Protein AF-A0A5C8C311-F1 (afdb_monomer_lite)

Secondary structure (DSSP, 8-state):
-EEEEE-S-IIIIIHHHHHHHHHTT--EEEEESSHHHHHHHHTTS-BSEEEE-SSB-SSTTSPPBHHHHHHHHHHHHHSTTSBS---

Structure (mmCIF, N/CA/C/O backbone):
data_AF-A0A5C8C311-F1
#
_entry.id   AF-A0A5C8C311-F1
#
loop_
_atom_site.group_PDB
_atom_site.id
_atom_site.type_symbol
_atom_site.label_atom_id
_atom_site.label_alt_id
_atom_site.label_comp_id
_atom_site.label_asym_id
_atom_site.label_entity_id
_atom_site.label_seq_id
_atom_site.pdbx_PDB_ins_code
_atom_site.Cartn_x
_atom_site.Cartn_y
_atom_site.Cartn_z
_atom_site.occupancy
_atom_site.B_iso_or_equiv
_atom_site.auth_seq_id
_atom_site.auth_comp_id
_atom_site.auth_asym_id
_atom_site.auth_atom_id
_atom_site.pdbx_PDB_model_num
ATOM 1 N N . MET A 1 1 ? -10.059 2.615 11.890 1.00 87.94 1 MET A N 1
ATOM 2 C CA . MET A 1 1 ? -8.982 3.129 11.035 1.00 87.94 1 MET A CA 1
ATOM 3 C C . MET A 1 1 ? -8.617 1.980 10.114 1.00 87.94 1 MET A C 1
ATOM 5 O O . MET A 1 1 ? -8.667 0.848 10.573 1.00 87.94 1 MET A O 1
ATOM 9 N N . LYS A 1 2 ? -8.440 2.232 8.818 1.00 94.31 2 LYS A N 1
ATOM 10 C CA . LYS A 1 2 ? -8.037 1.222 7.840 1.00 94.31 2 LYS A CA 1
ATOM 11 C C . LYS A 1 2 ? -6.640 1.553 7.338 1.00 94.31 2 LYS A C 1
ATOM 13 O O . LYS A 1 2 ? -6.431 2.606 6.731 1.00 94.31 2 LYS A O 1
ATOM 18 N N . THR A 1 3 ? -5.701 0.645 7.563 1.00 96.25 3 THR A N 1
ATOM 19 C CA . THR A 1 3 ? -4.281 0.843 7.268 1.00 96.25 3 THR A CA 1
ATOM 20 C C . THR A 1 3 ? -3.850 0.015 6.060 1.00 96.25 3 THR A C 1
ATOM 22 O O . THR A 1 3 ? -4.103 -1.187 5.998 1.00 96.25 3 THR A O 1
ATOM 25 N N . LEU A 1 4 ? -3.170 0.644 5.101 1.00 97.31 4 LEU A N 1
ATOM 26 C CA . LEU A 1 4 ? -2.490 -0.029 3.995 1.00 97.31 4 LEU A CA 1
ATOM 27 C C . LEU A 1 4 ? -0.986 -0.067 4.268 1.00 97.31 4 LEU A C 1
ATOM 29 O O . LEU A 1 4 ? -0.380 0.973 4.509 1.00 97.31 4 LEU A O 1
ATOM 33 N N . ILE A 1 5 ? -0.382 -1.248 4.193 1.00 97.31 5 ILE A N 1
ATOM 34 C CA . ILE A 1 5 ? 1.069 -1.444 4.254 1.00 97.31 5 ILE A CA 1
ATOM 35 C C . ILE A 1 5 ? 1.544 -1.927 2.883 1.00 97.31 5 ILE A C 1
ATOM 37 O O . ILE A 1 5 ? 0.992 -2.888 2.341 1.00 97.31 5 ILE A O 1
ATOM 41 N N . VAL A 1 6 ? 2.563 -1.269 2.338 1.00 97.19 6 VAL A N 1
ATOM 42 C CA . VAL A 1 6 ? 3.169 -1.589 1.043 1.00 97.19 6 VAL A CA 1
ATOM 43 C C . VAL A 1 6 ? 4.650 -1.883 1.251 1.00 97.19 6 VAL A C 1
ATOM 45 O O . VAL A 1 6 ? 5.437 -0.966 1.473 1.00 97.19 6 VAL A O 1
ATOM 48 N N . ASP A 1 7 ? 5.004 -3.163 1.218 1.00 96.62 7 ASP A N 1
ATOM 49 C CA . ASP A 1 7 ? 6.362 -3.669 1.449 1.00 96.62 7 ASP A CA 1
ATOM 50 C C . ASP A 1 7 ? 6.475 -5.045 0.767 1.00 96.62 7 ASP A C 1
ATOM 52 O O . ASP A 1 7 ? 5.609 -5.909 0.949 1.00 96.62 7 ASP A O 1
ATOM 56 N N . ASP A 1 8 ? 7.497 -5.240 -0.067 1.00 93.94 8 ASP A N 1
ATOM 57 C CA . ASP A 1 8 ? 7.719 -6.489 -0.803 1.00 93.94 8 ASP A CA 1
ATOM 58 C C . ASP A 1 8 ? 8.319 -7.600 0.074 1.00 93.94 8 ASP A C 1
ATOM 60 O O . ASP A 1 8 ? 8.203 -8.786 -0.248 1.00 93.94 8 ASP A O 1
ATOM 64 N N . GLN A 1 9 ? 8.864 -7.251 1.241 1.00 89.06 9 GLN A N 1
ATOM 65 C CA . GLN A 1 9 ? 9.400 -8.175 2.238 1.00 89.06 9 GLN A CA 1
ATOM 66 C C . GLN A 1 9 ? 8.313 -8.598 3.240 1.00 89.06 9 GLN A C 1
ATOM 68 O O . GLN A 1 9 ? 8.364 -8.303 4.441 1.00 89.06 9 GLN A O 1
ATOM 73 N N . TYR A 1 10 ? 7.316 -9.329 2.728 1.00 76.81 10 TYR A N 1
ATOM 74 C CA . TYR A 1 10 ? 6.090 -9.688 3.452 1.00 76.81 10 TYR A CA 1
ATOM 75 C C . TYR A 1 10 ? 6.332 -10.416 4.787 1.00 76.81 10 TYR A C 1
ATOM 77 O O . TYR A 1 10 ? 5.703 -10.096 5.797 1.00 76.81 10 TYR A O 1
ATOM 85 N N . GLU A 1 11 ? 7.231 -11.404 4.803 1.00 79.62 11 GLU A N 1
ATOM 86 C CA . GLU A 1 11 ? 7.493 -12.250 5.978 1.00 79.62 11 GLU A CA 1
ATOM 87 C C . GLU A 1 11 ? 8.331 -11.555 7.060 1.00 79.62 11 GLU A C 1
ATOM 89 O O . GLU A 1 11 ? 8.231 -11.920 8.231 1.00 79.62 11 GLU A O 1
ATOM 94 N N . ASP A 1 12 ? 9.094 -10.525 6.689 1.00 82.50 12 ASP A N 1
ATOM 95 C CA . ASP A 1 12 ? 10.051 -9.881 7.583 1.00 82.50 12 ASP A CA 1
ATOM 96 C C . ASP A 1 12 ? 9.463 -8.606 8.192 1.00 82.50 12 ASP A C 1
ATOM 98 O O . ASP A 1 12 ? 9.066 -8.568 9.356 1.00 82.50 12 ASP A O 1
ATOM 102 N N . LYS A 1 13 ? 9.383 -7.533 7.406 1.00 90.00 13 LYS A N 1
ATOM 103 C CA . LYS A 1 13 ? 9.058 -6.197 7.920 1.00 90.00 13 LYS A CA 1
ATOM 104 C C . LYS A 1 13 ? 7.556 -5.985 8.010 1.00 90.00 13 LYS A C 1
ATOM 106 O O . LYS A 1 13 ? 7.054 -5.568 9.058 1.00 90.00 13 LYS A O 1
ATOM 111 N N . ALA A 1 14 ? 6.829 -6.339 6.952 1.00 89.12 14 ALA A N 1
ATOM 112 C CA . ALA A 1 14 ? 5.401 -6.059 6.846 1.00 89.12 14 ALA A CA 1
ATOM 113 C C . ALA A 1 14 ? 4.590 -6.732 7.970 1.00 89.12 14 ALA A C 1
ATOM 115 O O . ALA A 1 14 ? 3.761 -6.087 8.618 1.00 89.12 14 ALA A O 1
ATOM 116 N N . LYS A 1 15 ? 4.873 -8.008 8.276 1.00 89.31 15 LYS A N 1
ATOM 117 C CA . LYS A 1 15 ? 4.224 -8.732 9.385 1.00 89.31 15 LYS A CA 1
ATOM 118 C C . LYS A 1 15 ? 4.582 -8.186 10.764 1.00 89.31 15 LYS A C 1
ATOM 120 O O . LYS A 1 15 ? 3.710 -8.148 11.633 1.00 89.31 15 LYS A O 1
ATOM 125 N N . ILE A 1 16 ? 5.824 -7.750 10.985 1.00 94.00 16 ILE A N 1
ATOM 126 C CA . ILE A 1 16 ? 6.222 -7.136 12.262 1.00 94.00 16 ILE A CA 1
ATOM 127 C C . ILE A 1 16 ? 5.450 -5.833 12.475 1.00 94.00 16 ILE A C 1
ATOM 129 O O . ILE A 1 16 ? 4.863 -5.645 13.542 1.00 94.00 16 ILE A O 1
ATOM 133 N N . ILE A 1 17 ? 5.385 -4.974 11.454 1.00 94.31 17 ILE A N 1
ATOM 134 C CA . ILE A 1 17 ? 4.618 -3.722 11.501 1.00 94.31 17 ILE A CA 1
ATOM 135 C C . ILE A 1 17 ? 3.144 -4.024 11.789 1.00 94.31 17 ILE A C 1
ATOM 137 O O . ILE A 1 17 ? 2.576 -3.468 12.730 1.00 94.31 17 ILE A O 1
ATOM 141 N N . ALA A 1 18 ? 2.541 -4.964 11.056 1.00 93.38 18 ALA A N 1
ATOM 142 C CA . ALA A 1 18 ? 1.155 -5.364 11.279 1.00 93.38 18 ALA A CA 1
ATOM 143 C C . ALA A 1 18 ? 0.923 -5.915 12.698 1.00 93.38 18 ALA A C 1
ATOM 145 O O . ALA A 1 18 ? -0.083 -5.604 13.331 1.00 93.38 18 ALA A O 1
ATOM 146 N N . SER A 1 19 ? 1.853 -6.703 13.245 1.00 93.25 19 SER A N 1
ATOM 147 C CA . SER A 1 19 ? 1.778 -7.190 14.629 1.00 93.25 19 SER A CA 1
ATOM 148 C C . SER A 1 19 ? 1.846 -6.044 15.645 1.00 93.25 19 SER A C 1
ATOM 150 O O . SER A 1 19 ? 1.140 -6.078 16.652 1.00 93.25 19 SER A O 1
ATOM 152 N N . VAL A 1 20 ? 2.693 -5.037 15.421 1.00 95.00 20 VAL A N 1
ATOM 153 C CA . VAL A 1 20 ? 2.779 -3.858 16.298 1.00 95.00 20 VAL A CA 1
ATOM 154 C C . VAL A 1 20 ? 1.477 -3.058 16.256 1.00 95.00 20 VAL A C 1
ATOM 156 O O . VAL A 1 20 ? 0.946 -2.733 17.316 1.00 95.00 20 VAL A O 1
ATOM 159 N N . LEU A 1 21 ? 0.926 -2.816 15.064 1.00 94.62 21 LEU A N 1
ATOM 160 C CA . LEU A 1 21 ? -0.364 -2.142 14.882 1.00 94.62 21 LEU A CA 1
ATOM 161 C C . LEU A 1 21 ? -1.508 -2.889 15.590 1.00 94.62 21 LEU A C 1
ATOM 163 O O . LEU A 1 21 ? -2.250 -2.294 16.371 1.00 94.62 21 LEU A O 1
ATOM 167 N N . ASN A 1 22 ? -1.567 -4.214 15.438 1.00 94.12 22 ASN A N 1
ATOM 168 C CA . ASN A 1 22 ? -2.538 -5.050 16.150 1.00 94.12 22 ASN A CA 1
ATOM 169 C C . ASN A 1 22 ? -2.430 -4.915 17.674 1.00 94.12 22 ASN A C 1
ATOM 171 O O . ASN A 1 22 ? -3.443 -4.846 18.367 1.00 94.12 22 ASN A O 1
ATOM 175 N N . ARG A 1 23 ? -1.211 -4.830 18.222 1.00 95.38 23 ARG A N 1
ATOM 176 C CA . ARG A 1 23 ? -0.994 -4.669 19.672 1.00 95.38 23 ARG A CA 1
ATOM 177 C C . ARG A 1 23 ? -1.450 -3.317 20.214 1.00 95.38 23 ARG A C 1
ATOM 179 O O . ARG A 1 23 ? -1.744 -3.234 21.403 1.00 95.38 23 ARG A O 1
ATOM 186 N N . ILE A 1 24 ? -1.512 -2.284 19.375 1.00 93.75 24 ILE A N 1
ATOM 187 C CA . ILE A 1 24 ? -2.031 -0.961 19.752 1.00 93.75 24 ILE A CA 1
ATOM 188 C C . ILE A 1 24 ? -3.521 -0.788 19.412 1.00 93.75 24 ILE A C 1
ATOM 190 O O . ILE A 1 24 ? -4.059 0.301 19.587 1.00 93.75 24 ILE A O 1
ATOM 194 N N . GLY A 1 25 ? -4.198 -1.859 18.978 1.00 92.62 25 GLY A N 1
ATOM 195 C CA . GLY A 1 25 ? -5.645 -1.894 18.746 1.00 92.62 25 GLY A CA 1
ATOM 196 C C . GLY A 1 25 ? -6.086 -1.689 17.295 1.00 92.62 25 GLY A C 1
ATOM 197 O O . GLY A 1 25 ? -7.288 -1.695 17.033 1.00 92.62 25 GLY A O 1
ATOM 198 N N . GLU A 1 26 ? -5.156 -1.542 16.351 1.00 93.62 26 GLU A N 1
ATOM 199 C CA . GLU A 1 26 ? -5.473 -1.424 14.925 1.00 93.62 26 GLU A CA 1
ATOM 200 C C . GLU A 1 26 ? -5.588 -2.810 14.286 1.00 93.62 26 GLU A C 1
ATOM 202 O O . GLU A 1 26 ? -4.61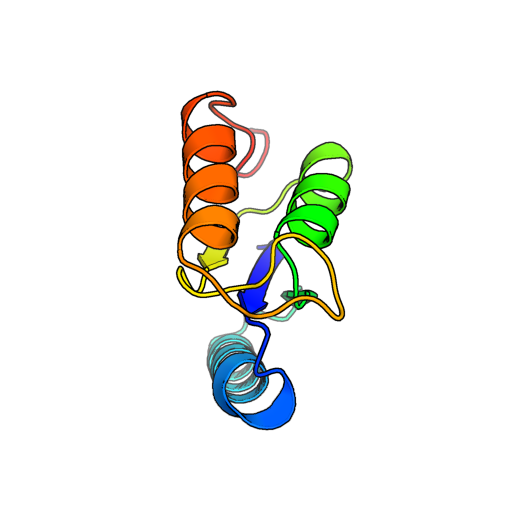8 -3.560 14.269 1.00 93.62 26 GLU A O 1
ATOM 207 N N . SER A 1 27 ? -6.758 -3.152 13.744 1.00 90.94 27 SER A N 1
ATOM 208 C CA . SER A 1 27 ? -7.044 -4.507 13.234 1.00 90.94 27 SER A CA 1
ATOM 209 C C . SER A 1 27 ? -7.447 -4.571 11.759 1.00 90.94 27 SER A C 1
ATOM 211 O O . SER A 1 27 ? -7.412 -5.653 11.172 1.00 90.94 27 SER A O 1
ATOM 213 N N . ASP A 1 28 ? -7.781 -3.441 11.129 1.00 95.62 28 ASP A N 1
ATOM 214 C CA . ASP A 1 28 ? -8.144 -3.378 9.706 1.00 95.62 28 ASP A CA 1
ATOM 215 C C . ASP A 1 28 ? -6.912 -3.022 8.861 1.00 95.62 28 ASP A C 1
ATOM 217 O O . ASP A 1 28 ? -6.727 -1.895 8.399 1.00 95.62 28 ASP A O 1
ATOM 221 N N . ILE A 1 29 ? -6.016 -4.002 8.727 1.00 96.06 29 ILE A N 1
ATOM 222 C CA . ILE A 1 29 ? -4.719 -3.853 8.063 1.00 96.06 29 ILE A CA 1
ATOM 223 C C . ILE A 1 29 ? -4.726 -4.646 6.757 1.00 96.06 29 ILE A C 1
ATOM 225 O O . ILE A 1 29 ? -4.948 -5.855 6.741 1.00 96.06 29 ILE A O 1
ATOM 229 N N . THR A 1 30 ? -4.426 -3.971 5.651 1.00 96.94 30 THR A N 1
ATOM 230 C CA . THR A 1 30 ? -4.217 -4.583 4.336 1.00 96.94 30 THR A CA 1
ATOM 231 C C . THR A 1 30 ? -2.740 -4.513 3.968 1.00 96.94 30 THR A C 1
ATOM 233 O O . THR A 1 30 ? -2.132 -3.454 4.077 1.00 96.94 30 THR A O 1
ATOM 236 N N . LEU A 1 31 ? -2.157 -5.629 3.528 1.00 96.31 31 LEU A N 1
ATOM 237 C CA . LEU A 1 31 ? -0.753 -5.716 3.122 1.00 96.31 31 LEU A CA 1
ATOM 238 C C . LEU A 1 31 ? -0.671 -6.039 1.626 1.00 96.31 31 LEU A C 1
ATOM 240 O O . LEU A 1 31 ? -1.338 -6.966 1.163 1.00 96.31 31 LEU A O 1
ATOM 244 N N . VAL A 1 32 ? 0.168 -5.315 0.889 1.00 96.69 32 VAL A N 1
ATOM 245 C CA . VAL A 1 32 ? 0.488 -5.582 -0.522 1.00 96.69 32 VAL A CA 1
ATOM 246 C C . VAL A 1 32 ? 1.986 -5.423 -0.781 1.00 96.69 32 VAL A C 1
ATOM 248 O O . VAL A 1 32 ? 2.670 -4.715 -0.051 1.00 96.69 32 VAL A O 1
ATOM 251 N N . ALA A 1 33 ? 2.488 -6.075 -1.831 1.00 96.06 33 ALA A N 1
ATOM 252 C CA . ALA A 1 33 ? 3.922 -6.157 -2.131 1.00 96.06 33 ALA A CA 1
ATOM 253 C C . ALA A 1 33 ? 4.375 -5.285 -3.316 1.00 96.06 33 ALA A C 1
ATOM 255 O O . ALA A 1 33 ? 5.541 -5.320 -3.691 1.00 96.06 33 ALA A O 1
ATOM 256 N N . SER A 1 34 ? 3.465 -4.546 -3.960 1.00 96.94 34 SER A N 1
ATOM 257 C CA . SER A 1 34 ? 3.784 -3.753 -5.152 1.00 96.94 34 SER A CA 1
ATOM 258 C C . SER A 1 34 ? 3.030 -2.429 -5.191 1.00 96.94 34 SER A C 1
ATOM 260 O O . SER A 1 34 ? 1.916 -2.309 -4.664 1.00 96.94 34 SER A O 1
ATOM 262 N N . ALA A 1 35 ? 3.613 -1.445 -5.878 1.00 97.38 35 ALA A N 1
ATOM 263 C CA . ALA A 1 35 ? 2.980 -0.146 -6.079 1.00 97.38 35 ALA A CA 1
ATOM 264 C C . ALA A 1 35 ? 1.651 -0.277 -6.846 1.00 97.38 35 ALA A C 1
ATOM 266 O O . ALA A 1 35 ? 0.647 0.339 -6.482 1.00 97.38 35 ALA A O 1
ATOM 267 N N . LYS A 1 36 ? 1.597 -1.132 -7.875 1.00 96.81 36 LYS A N 1
ATOM 268 C CA . LYS A 1 36 ? 0.390 -1.351 -8.686 1.00 96.81 36 LYS A CA 1
ATOM 269 C C . LYS A 1 36 ? -0.774 -1.929 -7.883 1.00 96.81 36 LYS A C 1
ATOM 271 O O . LYS A 1 36 ? -1.916 -1.501 -8.079 1.00 96.81 36 LYS A O 1
ATOM 276 N N . ASP A 1 37 ? -0.516 -2.874 -6.979 1.00 97.44 37 ASP A N 1
ATOM 277 C CA . ASP A 1 37 ? -1.562 -3.424 -6.113 1.00 97.44 37 ASP A CA 1
ATOM 278 C C . ASP A 1 37 ? -2.083 -2.377 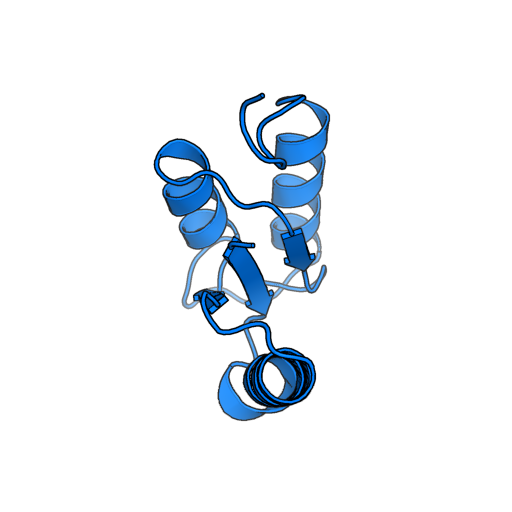-5.124 1.00 97.44 37 ASP A C 1
ATOM 280 O O . ASP A 1 37 ? -3.300 -2.257 -4.953 1.00 97.44 37 ASP A O 1
ATOM 284 N N . ALA A 1 38 ? -1.188 -1.570 -4.545 1.00 97.31 38 ALA A N 1
ATOM 285 C CA . ALA A 1 38 ? -1.563 -0.462 -3.672 1.00 97.31 38 ALA A CA 1
ATOM 286 C C . ALA A 1 38 ? -2.463 0.546 -4.402 1.00 97.31 38 ALA A C 1
ATOM 288 O O . ALA A 1 38 ? -3.564 0.845 -3.939 1.00 97.31 38 ALA A O 1
ATOM 289 N N . LEU A 1 39 ? -2.062 0.987 -5.599 1.00 96.12 39 LEU A N 1
ATOM 290 C CA . LEU A 1 39 ? -2.846 1.906 -6.428 1.00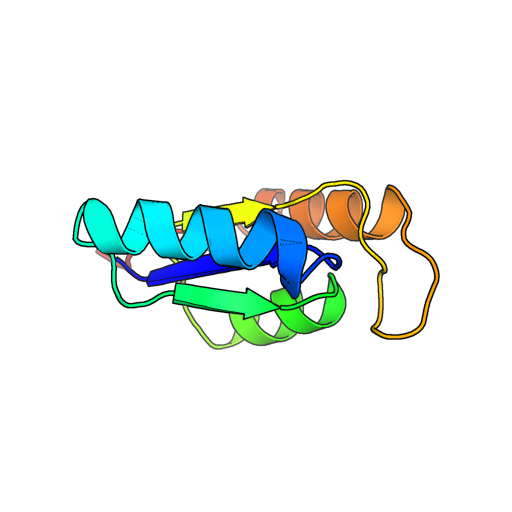 96.12 39 LEU A CA 1
ATOM 291 C C . LEU A 1 39 ? -4.227 1.344 -6.782 1.00 96.12 39 LEU A C 1
ATOM 293 O O . LEU A 1 39 ? -5.214 2.082 -6.790 1.00 96.12 39 LEU A O 1
ATOM 297 N N . ARG A 1 40 ? -4.325 0.043 -7.084 1.00 95.88 40 ARG A N 1
ATOM 298 C CA . ARG A 1 40 ? -5.614 -0.606 -7.370 1.00 95.88 40 ARG A CA 1
ATOM 299 C C . ARG A 1 40 ? -6.543 -0.544 -6.158 1.00 95.88 40 ARG A C 1
ATOM 301 O O . ARG A 1 40 ? -7.726 -0.237 -6.315 1.00 95.88 40 ARG A O 1
ATOM 308 N N . LEU A 1 41 ? -6.016 -0.812 -4.965 1.00 96.50 41 LEU A N 1
ATOM 309 C CA . LEU A 1 41 ? -6.793 -0.756 -3.731 1.00 96.50 41 LEU A CA 1
ATOM 310 C C . LEU A 1 41 ? -7.199 0.676 -3.386 1.00 96.50 41 LEU A C 1
ATOM 312 O O . LEU A 1 41 ? -8.379 0.915 -3.170 1.00 96.50 41 LEU A O 1
ATOM 316 N N . MET A 1 42 ? -6.281 1.644 -3.431 1.00 94.50 42 MET A N 1
ATOM 317 C CA . MET A 1 42 ? -6.566 3.044 -3.071 1.00 94.50 42 MET A CA 1
ATOM 318 C C . MET A 1 42 ? -7.615 3.716 -3.973 1.00 94.50 42 MET A C 1
ATOM 320 O O . MET A 1 42 ? -8.258 4.681 -3.571 1.00 94.50 42 MET A O 1
ATOM 324 N N . LYS A 1 43 ? -7.834 3.195 -5.188 1.00 92.06 43 LYS A N 1
ATOM 325 C CA . LYS A 1 43 ? -8.914 3.645 -6.086 1.00 92.06 43 LYS A CA 1
ATOM 326 C C . LYS A 1 43 ? -10.308 3.166 -5.675 1.00 92.06 43 LYS A C 1
ATOM 328 O O . LYS A 1 43 ? -11.295 3.739 -6.123 1.00 92.06 43 LYS A O 1
ATOM 333 N N . THR A 1 44 ? -10.400 2.097 -4.888 1.00 92.69 44 THR A N 1
ATOM 334 C CA . THR A 1 44 ? -11.671 1.427 -4.547 1.00 92.69 44 THR A CA 1
ATOM 335 C C . THR A 1 44 ? -11.948 1.396 -3.049 1.00 92.69 44 THR A C 1
ATOM 337 O O . THR A 1 44 ? -13.095 1.260 -2.633 1.00 92.69 44 THR A O 1
ATOM 340 N N . VAL A 1 45 ? -10.907 1.555 -2.238 1.00 93.19 45 VAL A N 1
ATOM 341 C CA . VAL A 1 45 ? -10.933 1.500 -0.784 1.00 93.19 45 VAL A CA 1
ATOM 342 C C . VAL A 1 45 ? -10.274 2.765 -0.253 1.00 93.19 45 VAL A C 1
ATOM 344 O O . VAL A 1 45 ? -9.152 3.096 -0.636 1.00 93.19 45 VAL A O 1
ATOM 347 N N . LYS A 1 46 ? -10.968 3.466 0.646 1.00 92.00 46 LYS A N 1
ATOM 348 C CA . LYS A 1 46 ? -10.379 4.559 1.420 1.00 92.00 46 LYS A CA 1
ATOM 349 C C . LYS A 1 46 ? -9.563 3.986 2.569 1.00 92.00 46 LYS A C 1
ATOM 351 O O . LYS A 1 46 ? -10.061 3.152 3.324 1.00 92.00 46 LYS A O 1
ATOM 356 N N . PHE A 1 47 ? -8.322 4.439 2.665 1.00 95.31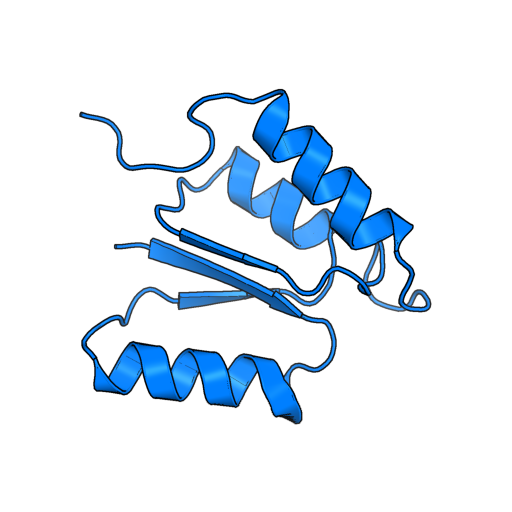 47 PHE A N 1
ATOM 357 C CA . PHE A 1 47 ? -7.411 4.123 3.756 1.00 95.31 47 PHE A CA 1
ATOM 358 C C . PHE A 1 47 ? -7.145 5.390 4.557 1.00 95.31 47 PHE A C 1
ATOM 360 O O . PHE A 1 47 ? -7.038 6.477 3.993 1.00 95.31 47 PHE A O 1
ATOM 367 N N . ASP A 1 48 ? -7.013 5.240 5.865 1.00 93.94 48 ASP A N 1
ATOM 368 C CA . ASP A 1 48 ? -6.721 6.336 6.788 1.00 93.94 48 ASP A CA 1
ATOM 369 C C . ASP A 1 48 ? -5.212 6.519 6.976 1.00 93.94 48 ASP A C 1
ATOM 371 O O . ASP A 1 48 ? -4.739 7.622 7.240 1.00 93.94 48 ASP A O 1
ATOM 375 N N . LEU A 1 49 ? -4.457 5.430 6.812 1.00 93.81 49 LEU A N 1
ATOM 376 C CA . LEU A 1 49 ? -3.012 5.384 6.979 1.00 93.81 49 LEU A CA 1
ATOM 377 C C . LEU A 1 49 ? -2.377 4.557 5.859 1.00 93.81 49 LEU A C 1
ATOM 379 O O . LEU A 1 49 ? -2.827 3.452 5.554 1.00 93.81 49 LEU A O 1
ATOM 383 N N . LEU A 1 50 ? -1.300 5.087 5.282 1.00 95.75 50 LEU A N 1
ATOM 384 C CA . LEU A 1 50 ? -0.403 4.376 4.377 1.00 95.75 50 LEU A CA 1
ATOM 385 C C . LEU A 1 50 ? 0.966 4.238 5.049 1.00 95.75 50 LEU A C 1
ATOM 387 O O . LEU A 1 50 ? 1.569 5.235 5.438 1.00 95.75 50 LEU A O 1
ATOM 391 N N . ILE A 1 51 ? 1.463 3.009 5.141 1.00 96.00 51 ILE A N 1
ATOM 392 C CA . ILE A 1 51 ? 2.848 2.695 5.490 1.00 96.00 51 ILE A CA 1
ATOM 393 C C . ILE A 1 51 ? 3.516 2.165 4.225 1.00 96.00 51 ILE A C 1
ATOM 395 O O . ILE A 1 51 ? 3.049 1.188 3.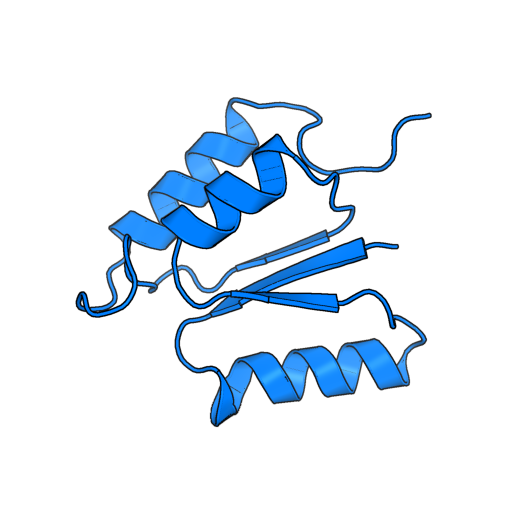645 1.00 96.00 51 ILE A O 1
ATOM 399 N N . LEU A 1 52 ? 4.584 2.821 3.784 1.00 96.06 52 LEU A N 1
ATOM 400 C CA . LEU A 1 52 ? 5.216 2.577 2.491 1.00 96.06 52 LEU A CA 1
ATOM 401 C C . LEU A 1 52 ? 6.720 2.360 2.660 1.00 96.06 52 LEU A C 1
ATOM 403 O O . LEU A 1 52 ? 7.404 3.249 3.168 1.00 96.06 52 LEU A O 1
ATOM 407 N N . ASP A 1 53 ? 7.234 1.226 2.183 1.00 95.69 53 ASP A N 1
ATOM 408 C CA . ASP A 1 53 ? 8.649 1.102 1.831 1.00 95.69 53 ASP A CA 1
ATOM 409 C C . ASP A 1 53 ? 8.878 1.780 0.465 1.00 95.69 53 ASP A C 1
ATOM 411 O O . ASP A 1 53 ? 8.116 1.592 -0.485 1.00 95.69 53 ASP A O 1
ATOM 415 N N . LEU A 1 54 ? 9.903 2.628 0.359 1.00 95.88 54 LEU A N 1
ATOM 416 C CA . LEU A 1 54 ? 10.196 3.336 -0.890 1.00 95.88 54 LEU A CA 1
ATOM 417 C C . LEU A 1 54 ? 10.805 2.414 -1.945 1.00 95.88 54 LEU A C 1
ATOM 419 O O . LEU A 1 54 ? 10.649 2.673 -3.140 1.00 95.88 54 LEU A O 1
ATOM 423 N N . GLN A 1 55 ? 11.519 1.373 -1.517 1.00 95.81 55 GLN A N 1
ATOM 424 C CA . GLN A 1 55 ? 12.177 0.442 -2.417 1.00 95.81 55 GLN A CA 1
ATOM 425 C C . GLN A 1 55 ? 11.300 -0.794 -2.592 1.00 95.81 55 GLN A C 1
ATOM 427 O O . GLN A 1 55 ? 11.509 -1.814 -1.952 1.00 95.81 55 GLN A O 1
ATOM 432 N N . ILE A 1 56 ? 10.327 -0.680 -3.490 1.00 96.81 56 ILE A N 1
ATOM 433 C CA . ILE A 1 56 ? 9.356 -1.729 -3.813 1.00 96.81 56 ILE A CA 1
ATOM 434 C C . ILE A 1 56 ? 9.261 -1.891 -5.330 1.00 96.81 56 ILE A C 1
ATOM 436 O O . ILE A 1 56 ? 9.563 -0.953 -6.078 1.00 96.81 56 ILE A O 1
ATOM 440 N N . PRO A 1 57 ? 8.852 -3.060 -5.833 1.00 97.25 57 PRO A N 1
ATOM 441 C CA . PRO A 1 57 ? 8.629 -3.227 -7.256 1.00 97.25 57 PRO A CA 1
ATOM 442 C C . PRO A 1 57 ? 7.361 -2.485 -7.702 1.00 97.25 57 PRO A C 1
ATOM 444 O O . PRO A 1 57 ? 6.391 -2.338 -6.947 1.00 97.25 57 PRO A O 1
ATOM 447 N N . ASP A 1 58 ? 7.342 -2.045 -8.962 1.00 96.12 58 ASP A N 1
ATOM 448 C CA . ASP A 1 58 ? 6.127 -1.494 -9.569 1.00 96.12 58 ASP A CA 1
ATOM 449 C C . ASP A 1 58 ? 5.037 -2.576 -9.658 1.00 96.12 58 ASP A C 1
ATOM 451 O O . ASP A 1 58 ? 3.885 -2.344 -9.282 1.00 96.12 58 ASP A O 1
ATOM 455 N N . GLU A 1 59 ? 5.413 -3.784 -10.092 1.00 95.75 59 GLU A N 1
ATOM 456 C CA . GLU A 1 59 ? 4.543 -4.961 -10.178 1.00 95.75 59 GLU A CA 1
ATOM 457 C C . GLU A 1 59 ? 5.176 -6.182 -9.501 1.00 95.75 59 GLU A C 1
ATOM 459 O O . GLU A 1 59 ? 6.390 -6.371 -9.545 1.00 95.75 59 GLU A O 1
ATOM 464 N N . VAL A 1 60 ? 4.353 -7.056 -8.916 1.00 92.69 60 VAL A N 1
ATOM 465 C CA . VAL A 1 60 ? 4.834 -8.300 -8.294 1.00 92.69 60 VAL A CA 1
ATOM 466 C C . VAL A 1 60 ? 5.650 -9.128 -9.293 1.00 92.69 60 VAL A C 1
ATOM 468 O O . VAL A 1 60 ? 5.206 -9.384 -10.412 1.00 92.69 60 VAL A O 1
ATOM 471 N N . GLY A 1 61 ? 6.831 -9.577 -8.863 1.00 92.00 61 GLY A N 1
ATOM 472 C CA . GLY A 1 61 ? 7.764 -10.359 -9.679 1.00 92.00 61 GLY A CA 1
ATOM 473 C C . GLY A 1 61 ? 8.811 -9.527 -10.425 1.00 92.00 61 GLY A C 1
ATOM 474 O O . GLY A 1 61 ? 9.690 -10.112 -11.053 1.00 92.00 61 GLY A O 1
ATOM 475 N N . GLN A 1 62 ? 8.743 -8.196 -10.355 1.00 94.62 62 GLN A N 1
ATOM 476 C CA . GLN A 1 62 ? 9.846 -7.318 -10.746 1.00 94.62 62 GLN A CA 1
ATOM 477 C C . GLN A 1 62 ? 10.813 -7.097 -9.580 1.00 94.62 62 GLN A C 1
ATOM 479 O O . GLN A 1 62 ? 10.477 -7.350 -8.423 1.00 94.62 62 GLN A O 1
ATOM 484 N N . ASP A 1 63 ? 12.000 -6.582 -9.896 1.00 95.81 63 ASP A N 1
ATOM 485 C CA . ASP A 1 63 ? 12.954 -6.149 -8.882 1.00 95.81 63 ASP A CA 1
ATOM 486 C C . ASP A 1 63 ? 12.466 -4.877 -8.180 1.00 95.81 63 ASP A C 1
ATOM 488 O O . ASP A 1 63 ? 11.886 -3.972 -8.793 1.00 95.81 63 ASP A O 1
ATOM 492 N N . ALA A 1 64 ? 12.743 -4.791 -6.882 1.00 95.12 64 ALA A N 1
ATOM 493 C CA . ALA A 1 64 ? 12.439 -3.611 -6.097 1.00 95.12 64 ALA A CA 1
ATOM 494 C C . ALA A 1 64 ? 13.292 -2.417 -6.545 1.00 95.12 64 ALA A C 1
ATOM 496 O O . ALA A 1 64 ? 14.512 -2.520 -6.708 1.00 95.12 64 ALA A O 1
ATOM 497 N N . SER A 1 65 ? 12.662 -1.255 -6.712 1.00 95.62 65 SER A N 1
ATOM 498 C CA . SER A 1 65 ? 13.352 -0.020 -7.082 1.00 95.62 65 SER A CA 1
ATOM 499 C C . SER A 1 65 ? 12.715 1.185 -6.398 1.00 95.62 65 SER A C 1
ATOM 501 O O . SER A 1 65 ? 11.600 1.114 -5.890 1.00 95.62 65 SER A O 1
ATOM 503 N N . LEU A 1 66 ? 13.404 2.327 -6.408 1.00 96.19 66 LEU A N 1
ATOM 504 C CA . LEU A 1 66 ? 12.834 3.573 -5.881 1.00 96.19 66 LEU A CA 1
ATOM 505 C C . LEU A 1 66 ? 11.652 4.086 -6.713 1.00 96.19 66 LEU A C 1
ATOM 507 O O . LEU A 1 66 ? 10.869 4.897 -6.225 1.00 96.19 66 LEU A O 1
ATOM 511 N N . THR A 1 67 ? 11.529 3.644 -7.966 1.00 95.25 67 THR A N 1
ATOM 512 C CA . THR A 1 67 ? 10.477 4.096 -8.878 1.00 95.25 67 THR A CA 1
ATOM 513 C C . THR A 1 67 ? 9.096 3.693 -8.368 1.00 95.25 67 THR A C 1
ATOM 515 O O . THR A 1 67 ? 8.206 4.539 -8.340 1.00 95.25 67 THR A O 1
ATOM 518 N N . GLY A 1 68 ? 8.938 2.462 -7.868 1.00 94.56 68 GLY A N 1
ATOM 519 C CA . GLY A 1 68 ? 7.655 1.963 -7.368 1.00 94.56 68 GLY A CA 1
ATOM 520 C C . GLY A 1 68 ? 7.106 2.797 -6.211 1.00 94.56 68 GLY A C 1
ATOM 521 O O . GLY A 1 68 ? 5.998 3.334 -6.292 1.00 94.56 68 GLY A O 1
ATOM 522 N N . GLY A 1 69 ? 7.901 2.974 -5.151 1.00 96.25 69 GLY A N 1
ATOM 523 C CA . GLY A 1 69 ? 7.494 3.770 -3.992 1.00 96.25 69 GLY A CA 1
ATOM 524 C C . GLY A 1 69 ? 7.321 5.254 -4.322 1.00 96.25 69 GLY A C 1
ATOM 525 O O . GLY A 1 69 ? 6.358 5.879 -3.876 1.00 96.25 69 GLY A O 1
ATOM 526 N N . LYS A 1 70 ? 8.198 5.820 -5.161 1.00 96.69 70 LYS A N 1
ATOM 527 C CA . LYS A 1 70 ? 8.102 7.223 -5.585 1.00 96.69 70 LYS A CA 1
ATOM 528 C C . LYS A 1 70 ? 6.826 7.502 -6.383 1.00 96.69 70 LYS A C 1
ATOM 530 O O . LYS A 1 70 ? 6.125 8.458 -6.067 1.00 96.69 70 LYS A O 1
ATOM 535 N N . ASN A 1 71 ? 6.496 6.660 -7.362 1.00 94.12 71 ASN A N 1
ATOM 536 C CA . ASN A 1 71 ? 5.281 6.807 -8.168 1.00 94.12 71 ASN A CA 1
ATOM 537 C C . ASN A 1 71 ? 4.018 6.752 -7.298 1.00 94.12 71 ASN A C 1
ATOM 539 O O . ASN A 1 71 ? 3.067 7.504 -7.514 1.00 94.12 71 ASN A O 1
ATOM 543 N N . LEU A 1 72 ? 4.007 5.865 -6.299 1.00 95.31 72 LEU A N 1
ATOM 544 C CA . LEU A 1 72 ? 2.901 5.770 -5.354 1.00 95.31 72 LEU A CA 1
ATOM 545 C C . LEU A 1 72 ? 2.784 7.033 -4.486 1.00 95.31 72 LEU A C 1
ATOM 547 O O . LEU A 1 72 ? 1.674 7.522 -4.279 1.00 95.31 72 LEU A O 1
ATOM 551 N N . LEU A 1 73 ? 3.905 7.591 -4.024 1.00 95.00 73 LEU A N 1
ATOM 552 C CA . LEU A 1 73 ? 3.912 8.831 -3.246 1.00 95.00 73 LEU A CA 1
ATOM 553 C C . LEU A 1 73 ? 3.427 10.034 -4.071 1.00 95.00 73 LEU A C 1
ATOM 555 O O . LEU A 1 73 ? 2.562 10.775 -3.608 1.00 95.00 73 LEU A O 1
ATOM 559 N N . GLU A 1 74 ? 3.911 10.183 -5.307 1.00 94.81 74 GLU A N 1
ATOM 560 C CA . GLU A 1 74 ? 3.453 11.226 -6.240 1.00 94.81 74 GLU A CA 1
ATOM 561 C C . GLU A 1 74 ? 1.947 11.105 -6.518 1.00 94.81 74 GLU A C 1
ATOM 563 O O . GLU A 1 74 ? 1.223 12.101 -6.555 1.00 94.81 74 GLU A O 1
ATOM 568 N N . PHE A 1 75 ? 1.435 9.879 -6.658 1.00 93.06 75 PHE A N 1
ATOM 569 C CA . PHE A 1 75 ? 0.002 9.652 -6.820 1.00 93.06 75 PHE A CA 1
ATOM 570 C C . PHE A 1 75 ? -0.803 10.133 -5.604 1.00 93.06 75 PHE A C 1
ATOM 572 O O . PHE A 1 75 ? -1.849 10.757 -5.786 1.00 93.06 75 PHE A O 1
ATOM 579 N N . VAL A 1 76 ? -0.335 9.873 -4.380 1.00 93.31 76 VAL A N 1
ATOM 580 C CA . VAL A 1 76 ? -0.997 10.351 -3.155 1.00 93.31 76 VAL A CA 1
ATOM 581 C C . VAL A 1 76 ? -0.979 11.877 -3.069 1.00 93.31 76 VAL A C 1
ATOM 583 O O . VAL A 1 76 ? -1.995 12.469 -2.711 1.00 93.31 76 VAL A O 1
ATOM 586 N N . GLU A 1 77 ? 0.135 12.510 -3.439 1.00 91.69 77 GLU A N 1
ATOM 587 C CA . GLU A 1 77 ? 0.275 13.970 -3.450 1.00 91.69 77 GLU A CA 1
ATOM 588 C C . GLU A 1 77 ? -0.696 14.636 -4.438 1.00 91.69 77 GLU A C 1
ATOM 590 O O . GLU A 1 77 ? -1.368 15.609 -4.096 1.00 91.69 77 GLU A O 1
ATOM 595 N N . ILE A 1 78 ? -0.825 14.082 -5.647 1.00 93.06 78 ILE A N 1
ATOM 596 C CA . ILE A 1 78 ? -1.722 14.613 -6.684 1.00 93.06 78 ILE A CA 1
ATOM 597 C C . ILE A 1 78 ? -3.197 14.388 -6.320 1.00 93.06 78 ILE A C 1
ATOM 599 O O . ILE A 1 78 ? -4.050 15.230 -6.608 1.00 93.06 78 ILE A O 1
ATOM 603 N N . ASN A 1 79 ? -3.522 13.258 -5.689 1.00 90.50 79 ASN A N 1
ATOM 604 C CA . ASN A 1 79 ? -4.895 12.887 -5.349 1.00 90.50 79 ASN A CA 1
ATOM 605 C C . ASN A 1 79 ? -5.213 13.265 -3.900 1.00 90.50 79 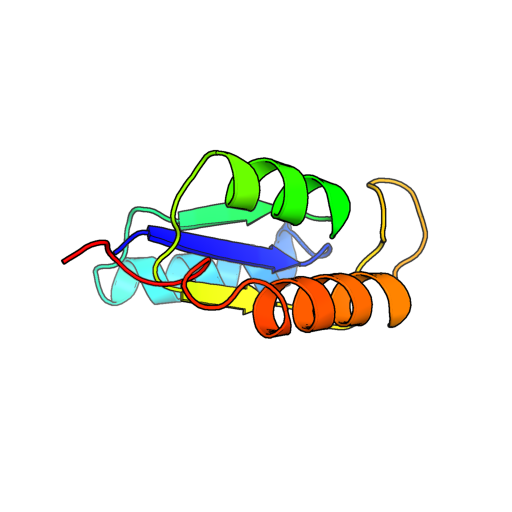ASN A C 1
ATOM 607 O O . ASN A 1 79 ? -5.459 12.404 -3.055 1.00 90.50 79 ASN A O 1
ATOM 611 N N . VAL A 1 80 ? -5.229 14.567 -3.614 1.00 81.81 80 VAL A N 1
ATOM 612 C CA . VAL A 1 80 ? -5.547 15.097 -2.280 1.00 81.81 80 VAL A CA 1
ATOM 613 C C . VAL A 1 80 ? -6.865 14.504 -1.762 1.00 81.81 80 VAL A C 1
ATOM 615 O O . VAL A 1 80 ? -7.883 14.499 -2.454 1.00 81.81 80 VAL A O 1
ATOM 618 N N . GLY A 1 81 ? -6.838 13.970 -0.538 1.00 83.81 81 GLY A N 1
ATOM 619 C CA . GLY A 1 81 ? -7.977 13.291 0.086 1.00 83.81 81 GLY A CA 1
ATOM 620 C C . GLY A 1 81 ? -8.138 11.820 -0.308 1.00 83.81 81 GLY A C 1
ATOM 621 O O . GLY A 1 81 ? -9.129 11.194 0.068 1.00 83.81 81 GLY A O 1
ATOM 622 N N . ILE A 1 82 ? -7.204 11.230 -1.068 1.00 89.06 82 ILE A N 1
ATOM 623 C CA . ILE A 1 82 ? -7.189 9.778 -1.313 1.00 89.06 82 ILE A CA 1
ATOM 624 C C . ILE A 1 82 ? -6.897 8.972 -0.043 1.00 89.06 82 ILE A C 1
ATOM 626 O O . ILE A 1 82 ? -7.412 7.863 0.092 1.00 89.06 82 ILE A O 1
ATOM 630 N N . LEU A 1 83 ? -6.142 9.569 0.882 1.00 90.19 83 LEU A N 1
ATOM 631 C CA . LEU A 1 83 ? -5.980 9.124 2.261 1.00 90.19 83 LEU A CA 1
ATOM 632 C C . LEU A 1 83 ? -6.853 9.969 3.196 1.00 90.19 83 LEU A C 1
ATOM 634 O O . LEU A 1 83 ? -6.995 11.174 2.984 1.00 90.19 83 LEU A O 1
ATOM 638 N N . GLY A 1 84 ? -7.386 9.328 4.233 1.00 81.19 84 GLY A N 1
ATOM 639 C CA . GLY A 1 84 ? -8.250 9.933 5.245 1.00 81.19 84 GLY A CA 1
ATOM 640 C C . GLY A 1 84 ? -9.699 9.442 5.174 1.00 81.19 84 GLY A C 1
ATOM 641 O O . GLY A 1 84 ? -10.175 8.978 4.131 1.00 81.19 84 GLY A O 1
ATOM 642 N N . HIS A 1 85 ? -10.398 9.546 6.305 1.00 64.88 85 HIS A N 1
ATOM 643 C CA . HIS A 1 85 ? -11.821 9.231 6.410 1.00 64.88 85 HIS A CA 1
ATOM 644 C C . HIS A 1 85 ? -12.663 10.327 5.737 1.00 64.88 85 HIS A C 1
ATOM 646 O O . HIS A 1 85 ? -12.321 11.503 5.862 1.00 64.88 85 HIS A O 1
ATOM 652 N N . PRO A 1 86 ? -13.748 9.978 5.020 1.00 60.12 86 PRO A N 1
ATOM 653 C CA . PRO A 1 86 ? -14.750 10.967 4.647 1.00 60.12 86 PRO A CA 1
ATOM 654 C C . PRO A 1 86 ? -15.436 11.484 5.921 1.00 60.12 86 PRO A C 1
ATOM 656 O O . PRO A 1 86 ? -15.869 10.675 6.743 1.00 60.12 86 PRO A O 1
ATOM 659 N N . ASP A 1 87 ? -15.486 12.810 6.067 1.00 60.91 87 ASP A N 1
ATOM 660 C CA . ASP A 1 87 ? -16.256 13.505 7.109 1.00 60.91 87 ASP A CA 1
ATOM 661 C C . ASP A 1 87 ? -17.763 13.196 7.021 1.00 60.91 87 ASP A C 1
ATOM 663 O O . ASP A 1 87 ? -18.292 13.087 5.885 1.00 60.91 87 ASP A O 1
#

Sequence (87 aa):
MKTLIVDDQYEDKAKIIASVLNRIGESDITLVASAKDALRLMKTVKFDLLILDLQIPDEVGQDASLTGGKNLLEFVEINVGILGHPD

pLDDT: mean 92.42, std 7.08, range [60.12, 97.44]

Foldseek 3Di:
DAEEEEALPCVPDVVVVQVVCVVVPHDNYHYDQFLCVVVVCLVPDEAQYYHDDQQGHNDPPDGTHNCTNVVSVVVPVVPDRSHRDDD

Radius of gyration: 12.48 Å; chains: 1; bounding box: 30×27×30 Å